Protein AF-A0A845XRD0-F1 (afdb_monomer_lite)

Structure (mmCIF, N/CA/C/O backbone):
data_AF-A0A845XRD0-F1
#
_entry.id   AF-A0A845XRD0-F1
#
loop_
_atom_site.group_PDB
_atom_site.id
_atom_site.type_symbol
_atom_site.label_atom_id
_atom_site.label_alt_id
_atom_site.label_comp_id
_atom_site.label_asym_id
_atom_site.label_entity_id
_atom_site.label_seq_id
_atom_site.pdbx_PDB_ins_code
_atom_site.Cartn_x
_atom_site.Cartn_y
_atom_site.Cartn_z
_atom_site.occupancy
_atom_site.B_iso_or_equiv
_atom_site.auth_seq_id
_atom_site.auth_comp_id
_atom_site.auth_asym_id
_atom_site.auth_atom_id
_atom_site.pdbx_PDB_model_num
ATOM 1 N N . GLU A 1 1 ? 19.759 -0.656 -14.966 1.00 47.75 1 GLU A N 1
ATOM 2 C CA . GLU A 1 1 ? 20.543 -0.019 -13.890 1.00 47.75 1 GLU A CA 1
ATOM 3 C C . GLU A 1 1 ? 19.687 0.576 -12.759 1.00 47.75 1 GLU A C 1
ATOM 5 O O . GLU A 1 1 ? 19.463 -0.133 -11.794 1.00 47.75 1 GLU A O 1
ATOM 10 N N . LEU A 1 2 ? 19.122 1.793 -12.829 1.00 49.62 2 LEU A N 1
ATOM 11 C CA . LEU A 1 2 ? 18.457 2.423 -11.655 1.00 49.62 2 LEU A CA 1
ATOM 12 C C . LEU A 1 2 ? 17.179 1.726 -11.143 1.00 49.62 2 LEU A C 1
ATOM 14 O O . LEU A 1 2 ? 16.903 1.745 -9.948 1.00 49.62 2 LEU A O 1
ATOM 18 N N . ARG A 1 3 ? 16.433 1.054 -12.028 1.00 42.72 3 ARG A N 1
ATOM 19 C CA . ARG A 1 3 ? 15.232 0.278 -11.663 1.00 42.72 3 ARG A CA 1
ATOM 20 C C . ARG A 1 3 ? 15.526 -0.973 -10.823 1.00 42.72 3 ARG A C 1
ATOM 22 O O . ARG A 1 3 ? 14.604 -1.508 -10.235 1.00 42.72 3 ARG A O 1
ATOM 29 N N . GLN A 1 4 ? 16.778 -1.439 -10.756 1.00 46.69 4 GLN A N 1
ATOM 30 C CA . GLN A 1 4 ? 17.154 -2.622 -9.964 1.00 46.69 4 GLN A CA 1
ATOM 31 C C . GLN A 1 4 ? 17.392 -2.313 -8.479 1.00 46.69 4 GLN A C 1
ATOM 33 O O . GLN A 1 4 ? 17.569 -3.234 -7.691 1.00 46.69 4 GLN A O 1
ATOM 38 N N . LYS A 1 5 ? 17.423 -1.031 -8.093 1.00 52.69 5 LYS A N 1
ATOM 39 C CA . LYS A 1 5 ? 17.637 -0.614 -6.700 1.00 52.69 5 LYS A CA 1
ATOM 40 C C . LYS A 1 5 ? 16.345 -0.399 -5.918 1.00 52.69 5 LYS A C 1
ATOM 42 O O . LYS A 1 5 ? 16.415 -0.216 -4.710 1.00 52.69 5 LYS A O 1
ATOM 47 N N . ILE A 1 6 ? 15.194 -0.428 -6.589 1.00 54.91 6 ILE A N 1
ATOM 48 C CA . ILE A 1 6 ? 13.895 -0.285 -5.938 1.00 54.91 6 ILE A CA 1
ATOM 49 C C . ILE A 1 6 ? 13.262 -1.678 -5.870 1.00 54.91 6 ILE A C 1
ATOM 51 O O . ILE A 1 6 ? 12.892 -2.215 -6.912 1.00 54.91 6 ILE A O 1
ATOM 55 N N . PRO A 1 7 ? 13.151 -2.283 -4.675 1.00 57.72 7 PRO A N 1
ATOM 56 C CA . PRO A 1 7 ? 12.509 -3.586 -4.503 1.00 57.72 7 PRO A CA 1
ATOM 57 C C . PRO A 1 7 ? 10.980 -3.526 -4.665 1.00 57.72 7 PRO A C 1
ATOM 59 O O . PRO A 1 7 ? 10.325 -4.562 -4.658 1.00 57.72 7 PRO A O 1
ATOM 62 N N . ALA A 1 8 ? 10.407 -2.327 -4.799 1.00 59.50 8 ALA A N 1
ATOM 63 C CA . ALA A 1 8 ? 8.983 -2.109 -5.001 1.00 59.50 8 ALA A CA 1
ATOM 64 C C . ALA A 1 8 ? 8.630 -2.076 -6.493 1.00 59.50 8 ALA A C 1
ATOM 66 O O . ALA A 1 8 ? 9.253 -1.348 -7.268 1.00 59.50 8 ALA A O 1
ATOM 67 N N . GLN A 1 9 ? 7.603 -2.828 -6.884 1.00 66.94 9 GLN A N 1
ATOM 68 C CA . GLN A 1 9 ? 7.025 -2.766 -8.232 1.00 66.94 9 GLN A CA 1
ATOM 69 C C . GLN A 1 9 ? 5.886 -1.744 -8.318 1.00 66.94 9 GLN A C 1
ATOM 71 O O . GLN A 1 9 ? 5.606 -1.217 -9.399 1.00 66.94 9 GLN A O 1
ATOM 76 N N . GLU A 1 10 ? 5.265 -1.417 -7.182 1.00 76.31 10 GLU A N 1
ATOM 77 C CA . GLU A 1 10 ? 4.101 -0.540 -7.115 1.00 76.31 10 GLU A CA 1
ATOM 78 C C . GLU A 1 10 ? 4.092 0.312 -5.839 1.00 76.31 10 GLU A C 1
ATOM 80 O O . GLU A 1 10 ? 4.625 -0.092 -4.801 1.00 76.31 10 GLU A O 1
ATOM 85 N N . ILE A 1 11 ? 3.492 1.503 -5.927 1.00 82.81 11 ILE A N 1
ATOM 86 C CA . ILE A 1 11 ? 3.275 2.396 -4.788 1.00 82.81 11 ILE A CA 1
ATOM 87 C C . ILE A 1 11 ? 1.773 2.575 -4.601 1.00 82.81 11 ILE A C 1
ATOM 89 O O . ILE A 1 11 ? 1.054 2.936 -5.534 1.00 82.81 11 ILE A O 1
ATOM 93 N N . VAL A 1 12 ? 1.307 2.368 -3.379 1.00 88.00 12 VAL A N 1
ATOM 94 C CA . VAL A 1 12 ? -0.058 2.678 -2.964 1.00 88.00 12 VAL A CA 1
ATOM 95 C C . VAL A 1 12 ? -0.010 3.897 -2.070 1.00 88.00 12 VAL A C 1
ATOM 97 O O . VAL A 1 12 ? 0.669 3.885 -1.054 1.00 88.00 12 VAL A O 1
ATOM 100 N N . VAL A 1 13 ? -0.733 4.941 -2.445 1.00 88.94 13 VAL A N 1
ATOM 101 C CA . VAL A 1 13 ? -0.966 6.109 -1.600 1.00 88.94 13 VAL A CA 1
ATOM 102 C C . VAL A 1 13 ? -2.323 5.943 -0.938 1.00 88.94 13 VAL A C 1
ATOM 104 O O . VAL A 1 13 ? -3.300 5.614 -1.610 1.00 88.94 13 VAL A O 1
ATOM 107 N N . VAL A 1 14 ? -2.380 6.153 0.368 1.00 89.69 14 VAL A N 1
ATOM 108 C CA . VAL A 1 14 ? -3.603 6.050 1.162 1.00 89.69 14 VAL A CA 1
ATOM 109 C C . VAL A 1 14 ? -3.747 7.284 2.024 1.00 89.69 14 VAL A C 1
ATOM 111 O O . VAL A 1 14 ? -2.776 7.779 2.587 1.00 89.69 14 VAL A O 1
ATOM 114 N N . ASP A 1 15 ? -4.981 7.752 2.117 1.00 90.38 15 ASP A N 1
ATOM 115 C CA . ASP A 1 15 ? -5.396 8.808 3.024 1.00 90.38 15 ASP A CA 1
ATOM 116 C C . ASP A 1 15 ? -6.316 8.184 4.071 1.00 90.38 15 ASP A C 1
ATOM 118 O O . ASP A 1 15 ? -7.252 7.449 3.735 1.00 90.38 15 ASP A O 1
ATOM 122 N N . THR A 1 16 ? -5.997 8.393 5.341 1.00 90.12 16 THR A N 1
ATOM 123 C CA . THR A 1 16 ? -6.726 7.798 6.458 1.00 90.12 16 THR A CA 1
ATOM 124 C C . THR A 1 16 ? -6.538 8.631 7.720 1.00 90.12 16 THR A C 1
ATOM 126 O O . THR A 1 16 ? -5.418 9.037 8.029 1.00 90.12 16 THR A O 1
ATOM 129 N N . PRO A 1 17 ? -7.590 8.805 8.540 1.00 88.81 17 PRO A N 1
ATOM 130 C CA . PRO A 1 17 ? -7.454 9.440 9.845 1.00 88.81 17 PRO A CA 1
ATOM 131 C C . PRO A 1 17 ? -6.715 8.545 10.856 1.00 88.81 17 PRO A C 1
ATOM 133 O O . PRO A 1 17 ? -6.424 8.985 11.966 1.00 88.81 17 PRO A O 1
ATOM 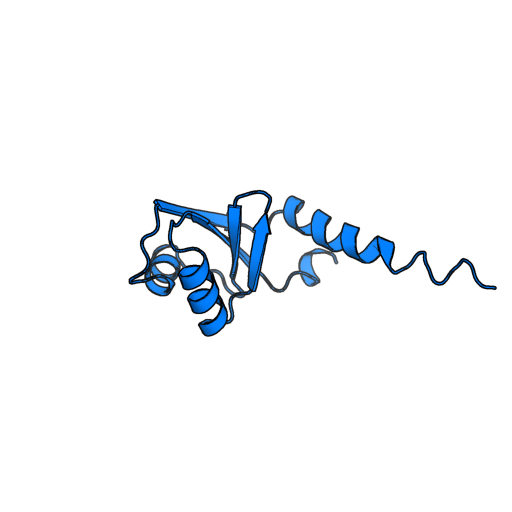136 N N . GLN A 1 18 ? -6.436 7.282 10.508 1.00 91.62 18 GLN A N 1
ATOM 137 C CA . GLN A 1 18 ? -5.773 6.290 11.355 1.00 91.62 18 GLN A CA 1
ATOM 138 C C . GLN A 1 18 ? -4.419 5.867 10.768 1.00 91.62 18 GLN A C 1
ATOM 140 O O . GLN A 1 18 ? -4.117 4.676 10.665 1.00 91.62 18 GLN A O 1
ATOM 145 N N . GLU A 1 19 ? -3.585 6.846 10.403 1.00 89.44 19 GLU A N 1
ATOM 146 C CA . GLU A 1 19 ? -2.268 6.614 9.789 1.00 89.44 19 GLU A CA 1
ATOM 147 C C . GLU A 1 19 ? -1.409 5.612 10.573 1.00 89.44 19 GLU A C 1
ATOM 149 O O . GLU A 1 19 ? -0.839 4.697 9.984 1.00 89.44 19 GLU A O 1
ATOM 154 N N . GLU A 1 20 ? -1.350 5.727 11.904 1.00 89.94 20 GLU A N 1
ATOM 155 C CA . GLU A 1 20 ? -0.556 4.816 12.742 1.00 89.94 20 GLU A CA 1
ATOM 156 C C . GLU A 1 20 ? -1.015 3.358 12.622 1.00 89.94 20 GLU A C 1
ATOM 158 O O . GLU A 1 20 ? -0.180 2.454 12.556 1.00 89.94 20 GLU A O 1
ATOM 163 N N . GLN A 1 21 ? -2.328 3.119 12.536 1.00 90.44 21 GLN A N 1
ATOM 164 C CA . GLN A 1 21 ? -2.866 1.769 12.360 1.00 90.44 21 GLN A CA 1
ATOM 165 C C . GLN A 1 21 ? -2.572 1.239 10.958 1.00 90.44 21 GLN A C 1
ATOM 167 O O . GLN A 1 21 ? -2.183 0.081 10.814 1.00 90.44 21 GLN A O 1
ATOM 172 N N . ALA A 1 22 ? -2.685 2.086 9.931 1.00 89.81 22 ALA A N 1
ATOM 173 C CA . ALA A 1 22 ? -2.326 1.715 8.565 1.00 89.81 22 ALA A CA 1
ATOM 174 C C . ALA A 1 22 ? -0.834 1.374 8.446 1.00 89.81 22 ALA A C 1
ATOM 176 O O . ALA A 1 22 ? -0.478 0.387 7.805 1.00 89.81 22 ALA A O 1
ATOM 177 N N . ILE A 1 23 ? 0.042 2.137 9.107 1.00 90.06 23 ILE A N 1
ATOM 178 C CA . ILE A 1 23 ? 1.485 1.876 9.139 1.00 90.06 23 ILE A CA 1
ATOM 179 C C . ILE A 1 23 ? 1.786 0.570 9.876 1.00 90.06 23 ILE A C 1
ATOM 181 O O . ILE A 1 23 ? 2.550 -0.242 9.358 1.00 90.06 23 ILE A O 1
ATOM 185 N N . ALA A 1 24 ? 1.185 0.341 11.047 1.00 91.19 24 ALA A N 1
ATOM 186 C CA . ALA A 1 24 ? 1.360 -0.904 11.794 1.00 91.19 24 ALA A CA 1
ATOM 187 C C . ALA A 1 24 ? 0.915 -2.114 10.959 1.00 91.19 24 ALA A C 1
ATOM 189 O O . ALA A 1 24 ? 1.661 -3.081 10.810 1.00 91.19 24 ALA A O 1
ATOM 190 N N . ARG A 1 25 ? -0.254 -2.014 10.318 1.00 90.31 25 ARG A N 1
ATOM 191 C CA . ARG A 1 25 ? -0.793 -3.055 9.442 1.00 90.31 25 ARG A CA 1
ATOM 192 C C . ARG A 1 25 ? 0.107 -3.327 8.238 1.00 90.31 25 ARG A C 1
ATOM 194 O O . ARG A 1 25 ? 0.373 -4.478 7.907 1.00 90.31 25 ARG A O 1
ATOM 201 N N . ALA A 1 26 ? 0.612 -2.276 7.600 1.00 88.62 26 ALA A N 1
ATOM 202 C CA . ALA A 1 26 ? 1.557 -2.394 6.499 1.00 88.62 26 ALA A CA 1
ATOM 203 C C . ALA A 1 26 ? 2.866 -3.071 6.938 1.00 88.62 26 ALA A C 1
ATOM 205 O O . ALA A 1 26 ? 3.375 -3.930 6.223 1.00 88.62 26 ALA A O 1
ATOM 206 N N . GLN A 1 27 ? 3.383 -2.743 8.127 1.00 87.81 27 GLN A N 1
ATOM 207 C CA . GLN A 1 27 ? 4.580 -3.379 8.686 1.00 87.81 27 GLN A CA 1
ATOM 208 C C . GLN A 1 27 ? 4.365 -4.870 8.979 1.00 87.81 27 GLN A C 1
ATOM 210 O O . GLN A 1 27 ? 5.241 -5.671 8.657 1.00 87.81 27 GLN A O 1
ATOM 215 N N . GLU A 1 28 ? 3.205 -5.260 9.518 1.00 89.38 28 GLU A N 1
ATOM 216 C CA . GLU A 1 28 ? 2.834 -6.673 9.719 1.00 89.38 28 GLU A CA 1
ATOM 217 C C . GLU A 1 28 ? 2.804 -7.464 8.405 1.00 89.38 28 GLU A C 1
ATOM 219 O O . GLU A 1 28 ? 3.176 -8.637 8.372 1.00 89.38 28 GLU A O 1
ATOM 224 N N . LEU A 1 29 ? 2.379 -6.816 7.318 1.00 85.25 29 LEU A N 1
ATOM 225 C CA . LEU A 1 29 ? 2.313 -7.395 5.975 1.00 85.25 29 LEU A CA 1
ATOM 226 C C . LEU A 1 29 ? 3.655 -7.333 5.222 1.00 85.25 29 LEU A C 1
ATOM 228 O O . LEU A 1 29 ? 3.762 -7.854 4.113 1.00 85.25 29 LEU A O 1
ATOM 232 N N . GLY A 1 30 ? 4.685 -6.712 5.807 1.00 84.88 30 GLY A N 1
ATOM 233 C CA . GLY A 1 30 ? 6.004 -6.554 5.191 1.00 84.88 30 GLY A CA 1
ATOM 234 C C . GLY A 1 30 ? 6.082 -5.448 4.133 1.00 84.88 30 GLY A C 1
ATOM 235 O O . GLY A 1 30 ? 7.046 -5.392 3.368 1.00 84.88 30 GLY A O 1
ATOM 236 N N . PHE A 1 31 ? 5.095 -4.553 4.073 1.00 86.50 31 PHE A N 1
ATOM 237 C CA . PHE A 1 31 ? 5.115 -3.401 3.180 1.00 86.50 31 PHE A CA 1
ATOM 238 C C . PHE A 1 31 ? 6.011 -2.297 3.743 1.00 86.50 31 PHE A C 1
ATOM 240 O O . PHE A 1 31 ? 5.975 -1.962 4.929 1.00 86.50 31 PHE A O 1
ATOM 247 N N . THR A 1 32 ? 6.816 -1.687 2.872 1.00 84.31 32 THR A N 1
ATOM 24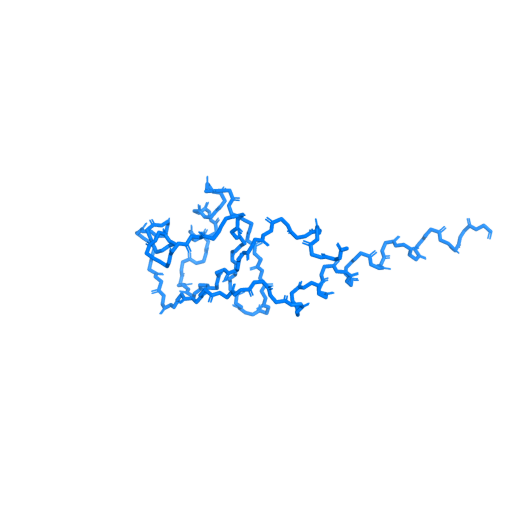8 C CA . THR A 1 32 ? 7.653 -0.551 3.275 1.00 84.31 32 THR A CA 1
ATOM 249 C C . THR A 1 32 ? 6.827 0.726 3.221 1.00 84.31 32 THR A C 1
ATOM 251 O O . THR A 1 32 ? 6.360 1.116 2.155 1.00 84.31 32 THR A O 1
ATOM 254 N N . HIS A 1 33 ? 6.658 1.399 4.356 1.00 87.69 33 HIS A N 1
ATOM 255 C CA . HIS A 1 33 ? 6.006 2.707 4.395 1.00 87.69 33 HIS A CA 1
ATOM 256 C C . HIS A 1 33 ? 6.984 3.826 4.005 1.00 87.69 33 HIS A C 1
ATOM 258 O O . HIS A 1 33 ? 8.171 3.800 4.346 1.00 87.69 33 HIS A O 1
ATOM 264 N N . ARG A 1 34 ? 6.479 4.831 3.295 1.00 83.94 34 ARG A N 1
ATOM 265 C CA . ARG A 1 34 ? 7.175 6.053 2.894 1.00 83.94 34 ARG A CA 1
ATOM 266 C C . ARG A 1 34 ? 6.217 7.229 3.020 1.00 83.94 34 ARG A C 1
ATOM 268 O O . ARG A 1 34 ? 5.021 7.091 2.797 1.00 83.94 34 ARG A O 1
ATOM 275 N N . ARG A 1 35 ? 6.754 8.402 3.347 1.00 80.38 35 ARG A N 1
ATOM 276 C CA . ARG A 1 35 ? 5.977 9.641 3.379 1.00 80.38 35 ARG A CA 1
ATOM 277 C C . ARG A 1 35 ? 6.461 10.574 2.282 1.00 80.38 35 ARG A C 1
ATOM 279 O O . ARG A 1 35 ? 7.623 10.983 2.297 1.00 80.38 35 ARG A O 1
ATOM 286 N N . TYR A 1 36 ? 5.583 10.895 1.340 1.00 77.00 36 TYR A N 1
ATOM 287 C CA . TYR A 1 36 ? 5.877 11.809 0.239 1.00 77.00 36 TYR A CA 1
ATOM 288 C C . TYR A 1 36 ? 5.134 13.121 0.475 1.00 77.00 36 TYR A C 1
ATOM 290 O O . TYR A 1 36 ? 3.960 13.262 0.156 1.00 77.00 36 TYR A O 1
ATOM 298 N N . GLY A 1 37 ? 5.816 14.090 1.087 1.00 79.00 37 GLY A N 1
ATOM 299 C CA . GLY A 1 37 ? 5.167 15.329 1.514 1.00 79.00 37 GLY A CA 1
ATOM 300 C C . GLY A 1 37 ? 4.153 15.055 2.626 1.00 79.00 37 GLY A C 1
ATOM 301 O O . GLY A 1 37 ? 4.560 14.718 3.739 1.00 79.00 37 GLY A O 1
ATOM 302 N N . ASN A 1 38 ? 2.865 15.203 2.311 1.00 81.00 38 ASN A N 1
ATOM 303 C CA . ASN A 1 38 ? 1.756 14.902 3.220 1.00 81.00 38 ASN A CA 1
ATOM 304 C C . ASN A 1 38 ? 1.098 13.541 2.941 1.00 81.00 38 ASN A C 1
ATOM 306 O O . ASN A 1 38 ? 0.235 13.124 3.701 1.00 81.00 38 ASN A O 1
ATOM 310 N N . ASP A 1 39 ? 1.511 12.854 1.877 1.00 83.12 39 ASP A N 1
ATOM 311 C CA . ASP A 1 39 ? 0.879 11.613 1.457 1.00 83.12 39 ASP A CA 1
ATOM 312 C C . ASP A 1 39 ? 1.555 10.411 2.124 1.00 83.12 39 ASP A C 1
ATOM 314 O O . ASP A 1 39 ? 2.789 10.260 2.082 1.00 83.12 39 ASP A O 1
ATOM 318 N N . LEU A 1 40 ? 0.740 9.533 2.713 1.00 88.50 40 LEU A N 1
ATOM 319 C CA . LEU A 1 40 ? 1.175 8.246 3.237 1.00 88.50 40 LEU A CA 1
ATOM 320 C C . LEU A 1 40 ? 1.202 7.221 2.103 1.00 88.50 40 LEU A C 1
ATOM 322 O O . LEU A 1 40 ? 0.187 6.922 1.477 1.00 88.50 40 LEU A O 1
ATOM 326 N N . ALA A 1 41 ? 2.386 6.681 1.835 1.00 88.69 41 ALA A N 1
ATOM 327 C CA . ALA A 1 41 ? 2.611 5.745 0.752 1.00 88.69 41 ALA A CA 1
ATOM 328 C C . ALA A 1 41 ? 3.192 4.421 1.247 1.00 88.69 41 ALA A C 1
ATOM 330 O O . ALA A 1 41 ? 4.025 4.372 2.150 1.00 88.69 41 ALA A O 1
ATOM 331 N N . PHE A 1 42 ? 2.799 3.340 0.593 1.00 88.31 42 PHE A N 1
ATOM 332 C CA . PHE A 1 42 ? 3.255 1.989 0.858 1.00 88.31 42 PHE A CA 1
ATOM 333 C C . PHE A 1 42 ? 3.821 1.381 -0.413 1.00 88.31 42 PHE A C 1
ATOM 335 O O . PHE A 1 42 ? 3.237 1.465 -1.491 1.00 88.31 42 PHE A O 1
ATOM 342 N N . TRP A 1 43 ? 4.996 0.789 -0.281 1.00 85.38 43 TRP A N 1
ATOM 343 C CA . TRP A 1 43 ? 5.681 0.082 -1.345 1.00 85.38 43 T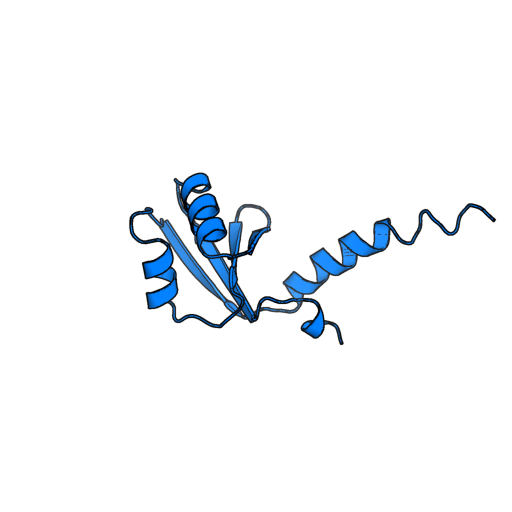RP A CA 1
ATOM 344 C C . TRP A 1 43 ? 5.285 -1.380 -1.316 1.00 85.38 43 TRP A C 1
ATOM 346 O O . TRP A 1 43 ? 5.467 -2.059 -0.299 1.00 85.38 43 TRP A O 1
ATOM 356 N N . LEU A 1 44 ? 4.791 -1.851 -2.453 1.00 81.69 44 LEU A N 1
ATOM 357 C CA . LEU A 1 44 ? 4.393 -3.231 -2.623 1.00 81.69 44 LEU A CA 1
ATOM 358 C C . LEU A 1 44 ? 5.492 -3.990 -3.384 1.00 81.69 44 LEU A C 1
ATOM 360 O O . LEU A 1 44 ? 5.924 -3.541 -4.456 1.00 81.69 44 LEU A O 1
ATOM 364 N N . PRO A 1 45 ? 5.962 -5.131 -2.846 1.00 71.88 45 PRO A N 1
ATOM 365 C CA . PRO A 1 45 ? 6.973 -5.956 -3.510 1.00 71.88 45 PRO A CA 1
ATOM 366 C C . PRO A 1 45 ? 6.431 -6.622 -4.787 1.00 71.88 45 PRO A C 1
ATOM 368 O O . PRO A 1 45 ? 7.182 -6.871 -5.731 1.00 71.88 45 PRO A O 1
ATOM 371 N N . GLU A 1 46 ? 5.119 -6.853 -4.845 1.00 72.62 46 GLU A N 1
ATOM 372 C CA . GLU A 1 46 ? 4.395 -7.450 -5.969 1.00 72.62 46 GLU A CA 1
ATOM 373 C C . GLU A 1 46 ? 3.217 -6.553 -6.365 1.00 72.62 46 GLU A C 1
ATOM 375 O O . GLU A 1 46 ? 2.684 -5.826 -5.528 1.00 72.62 46 GLU A O 1
ATOM 380 N N . SER A 1 47 ? 2.797 -6.581 -7.635 1.00 74.31 47 SER A N 1
ATOM 381 C CA . SER A 1 47 ? 1.594 -5.848 -8.041 1.00 74.31 47 SER A CA 1
ATOM 382 C C . SER A 1 47 ? 0.360 -6.568 -7.502 1.00 74.31 47 SER A C 1
ATOM 384 O O . SER A 1 47 ? 0.008 -7.640 -7.999 1.00 74.31 47 SER A O 1
ATOM 386 N N . LEU A 1 48 ? -0.290 -5.983 -6.502 1.00 79.56 48 LEU A N 1
ATOM 387 C CA . LEU A 1 48 ? -1.569 -6.465 -5.995 1.00 79.56 48 LEU A CA 1
ATOM 388 C C . LEU A 1 48 ? -2.711 -5.740 -6.708 1.00 79.56 48 LEU A C 1
ATOM 390 O O . LEU A 1 48 ? -2.598 -4.568 -7.081 1.00 79.56 48 LEU A O 1
ATOM 394 N N . ASP A 1 49 ? -3.834 -6.429 -6.894 1.00 84.12 49 ASP A N 1
ATOM 395 C CA . ASP A 1 49 ? -5.030 -5.769 -7.397 1.00 84.12 49 ASP A CA 1
ATOM 396 C C . ASP A 1 49 ? -5.591 -4.822 -6.334 1.00 84.12 49 ASP A C 1
ATOM 398 O O . ASP A 1 49 ? -5.481 -5.056 -5.132 1.00 84.12 49 ASP A O 1
ATOM 402 N N . LEU A 1 50 ? -6.266 -3.754 -6.772 1.00 82.94 50 LEU A N 1
ATOM 403 C CA . LEU A 1 50 ? -6.835 -2.756 -5.857 1.00 82.94 50 LEU A CA 1
ATOM 404 C C . LEU A 1 50 ? -7.739 -3.389 -4.785 1.00 82.94 50 LEU A C 1
ATOM 406 O O . LEU A 1 50 ? -7.778 -2.916 -3.655 1.00 82.94 50 LEU A O 1
ATOM 410 N N . LYS A 1 51 ? -8.442 -4.473 -5.129 1.00 86.44 51 LYS A N 1
ATOM 411 C CA . LYS A 1 51 ? -9.283 -5.219 -4.185 1.00 86.44 51 LYS A CA 1
ATOM 412 C C . LYS A 1 51 ? -8.470 -5.874 -3.071 1.00 86.44 51 LYS A C 1
ATOM 414 O O . LYS A 1 51 ? -8.879 -5.794 -1.918 1.00 86.44 51 LYS A O 1
ATOM 419 N N . ASP A 1 52 ? -7.335 -6.474 -3.410 1.00 87.69 52 ASP A N 1
ATOM 420 C CA . ASP A 1 52 ? -6.458 -7.133 -2.443 1.00 87.69 52 ASP A CA 1
ATOM 421 C C . ASP A 1 52 ? -5.785 -6.098 -1.545 1.00 87.69 52 ASP A C 1
ATOM 423 O O . ASP A 1 52 ? -5.702 -6.281 -0.335 1.00 87.69 52 ASP A O 1
ATOM 427 N N . ILE A 1 53 ? -5.402 -4.956 -2.123 1.00 86.06 53 ILE A N 1
ATOM 428 C CA . ILE A 1 53 ? -4.852 -3.824 -1.374 1.00 86.06 53 ILE A CA 1
ATOM 429 C C . ILE A 1 53 ? -5.877 -3.315 -0.354 1.00 86.06 53 ILE A C 1
ATOM 431 O O . ILE A 1 53 ? -5.540 -3.142 0.813 1.00 86.06 53 ILE A O 1
ATOM 435 N N . ILE A 1 54 ? -7.133 -3.106 -0.758 1.00 87.69 54 ILE A N 1
ATOM 436 C CA . ILE A 1 54 ? -8.196 -2.689 0.171 1.00 87.69 54 ILE A CA 1
ATOM 437 C C . ILE A 1 54 ? -8.401 -3.749 1.262 1.00 87.69 54 ILE A C 1
ATOM 439 O O . ILE A 1 54 ? -8.529 -3.396 2.430 1.00 87.69 54 ILE A O 1
ATOM 443 N N . ALA A 1 55 ? -8.364 -5.037 0.909 1.00 89.06 55 ALA A N 1
ATOM 444 C CA . ALA A 1 55 ? -8.489 -6.128 1.873 1.00 89.06 55 ALA A CA 1
ATOM 445 C C . ALA A 1 55 ? -7.327 -6.177 2.888 1.00 89.06 55 ALA A C 1
ATOM 447 O O . ALA A 1 55 ? -7.531 -6.561 4.039 1.00 89.06 55 ALA A O 1
ATOM 448 N N . CY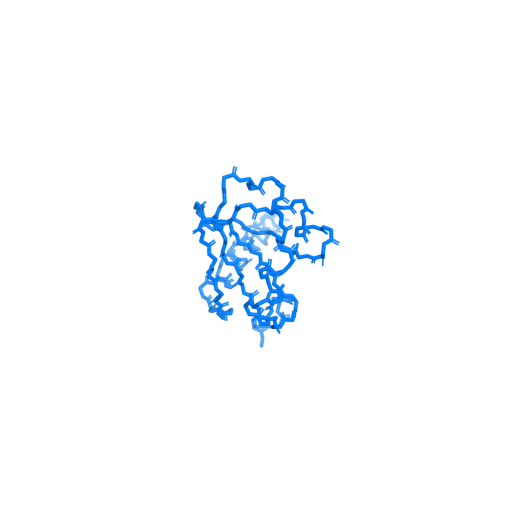S A 1 56 ? -6.113 -5.757 2.513 1.00 86.31 56 CYS A N 1
ATOM 449 C CA . CYS A 1 56 ? -4.990 -5.640 3.449 1.00 86.31 56 CYS A CA 1
ATOM 450 C C . CYS A 1 56 ? -5.271 -4.640 4.581 1.00 86.31 56 CYS A C 1
ATOM 452 O O . CYS A 1 56 ? -4.879 -4.884 5.726 1.00 86.31 56 CYS A O 1
ATOM 454 N N . PHE A 1 57 ? -5.969 -3.549 4.265 1.00 87.88 57 PHE A N 1
ATOM 455 C CA . PHE A 1 57 ? -6.354 -2.491 5.202 1.00 87.88 57 PHE A CA 1
ATOM 456 C C . PHE A 1 57 ? -7.789 -2.653 5.727 1.00 87.88 57 PHE A C 1
ATOM 458 O O . PHE A 1 57 ? -8.370 -1.696 6.237 1.00 87.88 57 PHE A O 1
ATOM 465 N N . ASP A 1 58 ? -8.367 -3.854 5.621 1.00 86.94 58 ASP A N 1
ATOM 466 C CA . ASP A 1 58 ? -9.710 -4.121 6.132 1.00 86.94 58 ASP A CA 1
ATOM 467 C C . ASP A 1 58 ? -9.799 -3.818 7.637 1.00 86.94 58 ASP A C 1
ATOM 469 O O . ASP A 1 58 ? -8.917 -4.176 8.422 1.00 86.94 58 ASP A O 1
ATOM 473 N N . GLY A 1 59 ? -10.856 -3.109 8.033 1.00 85.69 59 GLY A N 1
ATOM 474 C CA . GLY A 1 59 ? -11.037 -2.601 9.396 1.00 85.69 59 GLY A CA 1
ATOM 475 C C . GLY A 1 59 ? -10.400 -1.235 9.686 1.00 85.69 59 GLY A C 1
ATOM 476 O O . GLY A 1 59 ? -10.673 -0.676 10.748 1.00 85.69 59 GLY A O 1
ATOM 477 N N . ILE A 1 60 ? -9.629 -0.660 8.757 1.00 89.44 60 ILE A N 1
ATOM 478 C CA . ILE A 1 60 ? -9.082 0.699 8.869 1.00 89.44 60 ILE A CA 1
ATOM 479 C C . ILE A 1 60 ? -9.899 1.629 7.960 1.00 89.44 60 ILE A C 1
ATOM 481 O O . ILE A 1 60 ? -10.053 1.340 6.772 1.00 89.44 60 ILE A O 1
ATOM 485 N N . PRO A 1 61 ? -10.447 2.747 8.470 1.00 87.38 61 PRO A N 1
ATOM 486 C CA . PRO A 1 61 ? -11.166 3.694 7.630 1.00 87.38 61 PRO A CA 1
ATOM 487 C C . PRO A 1 61 ? -10.186 4.368 6.669 1.00 87.38 61 PRO A C 1
ATOM 489 O O . PRO A 1 61 ? -9.264 5.054 7.104 1.00 87.38 61 PRO A O 1
ATOM 492 N N . LEU A 1 62 ? -10.384 4.169 5.370 1.00 88.81 62 LEU A N 1
ATOM 493 C CA . LEU A 1 62 ? -9.632 4.848 4.318 1.00 88.81 62 LEU A CA 1
ATOM 494 C C . LEU A 1 62 ? -10.524 5.920 3.693 1.00 88.81 62 LEU A C 1
ATOM 496 O O . LEU A 1 62 ? -11.615 5.609 3.215 1.00 88.81 62 LEU A O 1
ATOM 500 N N . ASP A 1 63 ? -10.045 7.158 3.668 1.00 89.38 63 ASP A N 1
ATOM 501 C CA . ASP A 1 63 ? -10.712 8.264 2.980 1.00 89.38 63 ASP A CA 1
ATOM 502 C C . ASP A 1 63 ? -10.409 8.228 1.476 1.00 89.38 63 ASP A C 1
ATOM 504 O O . ASP A 1 63 ? -11.269 8.519 0.643 1.00 89.38 63 ASP A O 1
ATOM 508 N N . SER A 1 64 ? -9.191 7.820 1.111 1.00 87.56 64 SER A N 1
ATOM 509 C CA . SER A 1 64 ? -8.764 7.666 -0.278 1.00 87.56 64 SER A CA 1
ATOM 510 C C . SER A 1 64 ? -7.704 6.579 -0.418 1.00 87.56 64 SER A C 1
ATOM 512 O O . SER A 1 64 ? -6.885 6.365 0.474 1.00 87.56 64 SER A O 1
ATOM 514 N N . ILE A 1 65 ? -7.700 5.901 -1.566 1.00 89.12 65 ILE A N 1
ATOM 515 C CA . ILE A 1 65 ? -6.658 4.951 -1.951 1.00 89.12 65 ILE A CA 1
ATOM 516 C C . ILE A 1 65 ? -6.347 5.095 -3.439 1.00 89.12 65 ILE A C 1
ATOM 518 O O . ILE A 1 65 ? -7.234 5.049 -4.292 1.00 89.12 65 ILE A O 1
ATOM 522 N N . ALA A 1 66 ? -5.070 5.263 -3.762 1.00 86.94 66 ALA A N 1
ATOM 523 C CA . ALA A 1 66 ? -4.592 5.429 -5.123 1.00 86.94 66 ALA A CA 1
ATOM 524 C C . ALA A 1 66 ? -3.40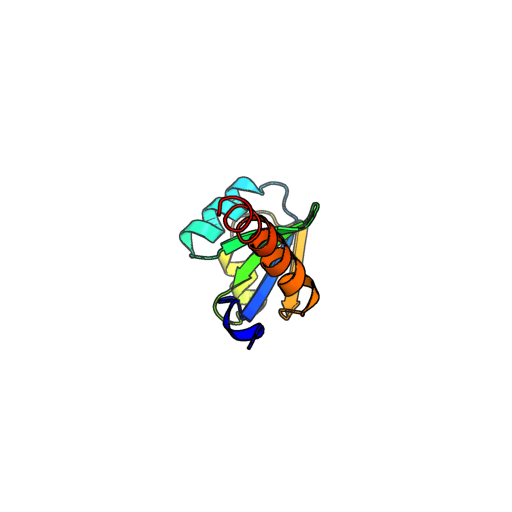0 4.511 -5.386 1.00 86.94 66 ALA A C 1
ATOM 526 O O . ALA A 1 66 ? -2.381 4.561 -4.704 1.00 86.94 66 ALA A O 1
ATOM 527 N N . ARG A 1 67 ? -3.516 3.696 -6.433 1.00 86.88 67 ARG A N 1
ATOM 528 C CA . ARG A 1 67 ? -2.444 2.823 -6.908 1.00 86.88 67 ARG A CA 1
ATOM 529 C C . ARG A 1 67 ? -1.676 3.519 -8.018 1.00 86.88 67 ARG A C 1
ATOM 531 O O . ARG A 1 67 ? -2.268 3.939 -9.014 1.00 86.88 67 ARG A O 1
ATOM 538 N N . GLN A 1 68 ? -0.367 3.632 -7.856 1.00 79.94 68 GLN A N 1
ATOM 539 C CA . GLN A 1 68 ? 0.502 4.311 -8.800 1.00 79.94 68 GLN A CA 1
ATOM 540 C C . GLN A 1 68 ? 1.620 3.369 -9.265 1.00 79.94 68 GLN A C 1
ATOM 542 O O . GLN A 1 68 ? 2.262 2.713 -8.440 1.00 79.94 68 GLN A O 1
ATOM 547 N N . PRO A 1 69 ? 1.893 3.294 -10.582 1.00 70.25 69 PRO A N 1
ATOM 548 C CA . PRO A 1 69 ? 3.067 2.577 -11.060 1.00 70.25 69 PRO A CA 1
ATOM 549 C C . PRO A 1 69 ? 4.328 3.260 -10.520 1.00 70.25 69 PRO A C 1
ATOM 551 O O . PRO A 1 69 ? 4.358 4.486 -10.407 1.00 70.25 69 PRO A O 1
ATOM 554 N N . VAL A 1 70 ? 5.388 2.498 -10.239 1.00 65.50 70 VAL A N 1
ATOM 555 C CA . VAL A 1 70 ? 6.681 3.080 -9.843 1.00 65.50 70 VAL A CA 1
ATOM 556 C C . VAL A 1 70 ? 7.225 3.914 -11.002 1.00 65.50 70 VAL A C 1
ATOM 558 O O . VAL A 1 70 ? 7.719 3.391 -12.006 1.00 65.50 70 VAL A O 1
ATOM 561 N N . ARG A 1 71 ? 7.096 5.237 -10.886 1.00 60.47 71 ARG A N 1
ATOM 562 C CA . ARG A 1 71 ? 7.640 6.194 -11.849 1.00 60.47 71 ARG A CA 1
ATOM 563 C C . ARG A 1 71 ? 9.011 6.712 -11.404 1.00 60.47 71 ARG A C 1
ATOM 565 O O . ARG A 1 71 ? 9.387 6.627 -10.236 1.00 60.47 71 ARG A O 1
ATOM 572 N N . LEU A 1 72 ? 9.775 7.231 -12.367 1.00 52.94 72 LEU A N 1
ATOM 573 C CA . LEU A 1 72 ? 11.150 7.714 -12.178 1.00 52.94 72 LEU A CA 1
ATOM 574 C C . LEU A 1 72 ? 11.254 8.879 -11.180 1.00 52.94 72 LEU A C 1
ATOM 576 O O . LEU A 1 72 ? 12.320 9.070 -10.601 1.00 52.94 72 LEU A O 1
ATOM 580 N N . GLU A 1 73 ? 10.174 9.623 -10.934 1.00 55.03 73 GLU A N 1
ATOM 581 C CA . GLU A 1 73 ? 10.155 10.724 -9.967 1.00 55.03 73 GLU A CA 1
ATOM 582 C C . GLU A 1 73 ? 10.422 10.245 -8.524 1.00 55.03 73 GLU A C 1
ATOM 584 O O . GLU A 1 73 ? 11.066 10.955 -7.752 1.00 55.03 73 GLU A O 1
ATOM 589 N N . TYR A 1 74 ? 10.042 9.008 -8.1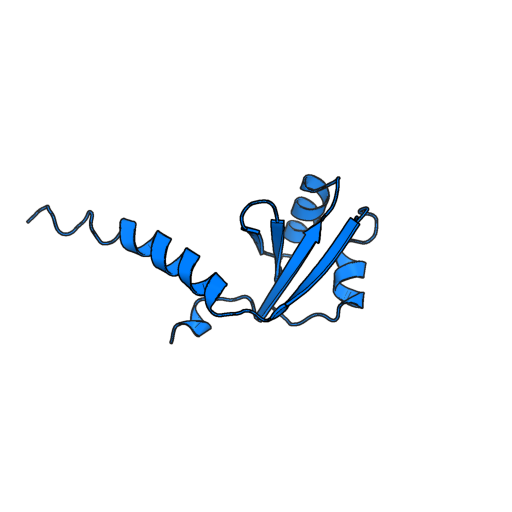79 1.00 54.97 74 TYR A N 1
ATOM 590 C CA . TYR A 1 74 ? 10.311 8.403 -6.865 1.00 54.97 74 TYR A CA 1
ATOM 591 C C . TYR A 1 74 ? 11.734 7.837 -6.723 1.00 54.97 74 TYR A C 1
ATOM 593 O O . TYR A 1 74 ? 12.228 7.683 -5.608 1.00 54.97 74 TYR A O 1
ATOM 601 N N . VAL A 1 75 ? 12.425 7.590 -7.844 1.00 52.69 75 VAL A N 1
ATOM 602 C CA . VAL A 1 75 ? 13.837 7.159 -7.885 1.00 52.69 75 VAL A CA 1
ATOM 603 C C . VAL A 1 75 ? 14.766 8.307 -7.475 1.00 52.69 75 VAL A C 1
ATOM 605 O O . VAL A 1 75 ? 15.817 8.084 -6.878 1.00 52.69 75 VAL A O 1
ATOM 608 N N . TYR A 1 76 ? 14.389 9.552 -7.780 1.00 48.00 76 TYR A N 1
ATOM 609 C CA . TYR A 1 76 ? 15.269 10.704 -7.582 1.00 48.00 76 TYR A CA 1
ATOM 610 C C . TYR A 1 76 ? 15.519 11.014 -6.098 1.00 48.00 76 TYR A C 1
ATOM 612 O O . TYR A 1 76 ? 16.634 11.383 -5.728 1.00 48.00 76 TYR A O 1
ATOM 620 N N . VAL A 1 77 ? 14.527 10.804 -5.224 1.00 51.22 77 VAL A N 1
ATOM 621 C CA . VAL A 1 77 ? 14.661 11.065 -3.778 1.00 51.22 77 VAL A CA 1
ATOM 622 C C . VAL A 1 77 ? 15.703 10.145 -3.134 1.00 51.22 77 VAL A C 1
ATOM 624 O O . VAL A 1 77 ? 16.542 10.609 -2.365 1.00 51.22 77 VAL A O 1
ATOM 627 N N . GLU A 1 78 ? 15.737 8.865 -3.503 1.00 48.94 78 GLU A N 1
ATOM 628 C CA . GLU A 1 78 ? 16.656 7.898 -2.887 1.00 48.94 78 GLU A CA 1
ATOM 629 C C . GLU A 1 78 ? 18.092 8.006 -3.435 1.00 48.94 78 GLU A C 1
ATOM 631 O O . GLU A 1 78 ? 19.062 7.760 -2.718 1.00 48.94 78 GLU A O 1
ATOM 636 N N . VAL A 1 79 ? 18.256 8.467 -4.682 1.00 49.34 79 VAL A N 1
ATOM 637 C CA . VAL A 1 79 ? 19.579 8.768 -5.260 1.00 49.34 79 VAL A CA 1
ATOM 638 C C . VAL A 1 79 ? 20.170 10.056 -4.672 1.00 49.34 79 VAL A C 1
ATOM 640 O O . VAL A 1 79 ? 21.387 10.157 -4.522 1.00 49.34 79 VAL A O 1
ATOM 643 N N . THR A 1 80 ? 19.334 11.018 -4.268 1.00 44.41 80 THR A N 1
ATOM 644 C CA . THR A 1 80 ? 19.818 12.289 -3.701 1.00 44.41 80 THR A CA 1
ATOM 645 C C . THR A 1 80 ? 20.236 12.150 -2.230 1.00 44.41 80 THR A C 1
ATOM 647 O O . THR A 1 80 ? 21.210 12.779 -1.819 1.00 44.41 80 THR A O 1
ATOM 650 N N . SER A 1 81 ? 19.600 11.271 -1.445 1.00 45.09 81 SER A N 1
ATOM 651 C CA . SER A 1 81 ? 20.041 10.984 -0.066 1.00 45.09 81 SER A CA 1
ATOM 652 C C . SER A 1 81 ? 21.368 10.215 0.008 1.00 45.09 81 SER A C 1
ATOM 654 O O . SER A 1 81 ? 22.097 10.369 0.981 1.00 45.09 81 SER A O 1
ATOM 656 N N . ASN A 1 82 ? 21.733 9.451 -1.028 1.00 39.94 82 ASN A N 1
ATOM 657 C CA . ASN A 1 82 ? 22.995 8.695 -1.070 1.00 39.94 82 ASN A CA 1
ATOM 658 C C . ASN A 1 82 ? 24.205 9.526 -1.556 1.00 39.94 82 ASN A C 1
ATOM 660 O O . ASN A 1 82 ? 25.351 9.098 -1.461 1.00 39.94 82 ASN A O 1
ATOM 664 N N . LEU A 1 83 ? 23.979 10.737 -2.076 1.00 39.91 83 LEU A N 1
ATOM 665 C CA . LEU A 1 83 ? 25.057 11.629 -2.526 1.00 39.91 83 LEU A CA 1
ATOM 666 C C . LEU A 1 83 ? 25.699 12.432 -1.386 1.00 39.91 83 LEU A C 1
ATOM 668 O O . LEU A 1 83 ? 26.795 12.960 -1.562 1.00 39.91 83 LEU A O 1
ATOM 672 N N . VAL A 1 84 ? 25.062 12.490 -0.213 1.00 45.69 84 VAL A N 1
ATOM 673 C CA . VAL A 1 84 ? 25.584 13.235 0.944 1.00 45.69 84 VAL A CA 1
ATOM 674 C C . VAL A 1 84 ? 26.620 12.418 1.733 1.00 45.69 84 VAL A C 1
ATOM 676 O O . VAL A 1 84 ? 27.510 12.998 2.349 1.00 45.69 84 VAL A O 1
ATOM 679 N N . GLU A 1 85 ? 26.591 11.082 1.657 1.00 44.22 85 GLU A N 1
ATOM 680 C CA . GLU A 1 85 ? 27.573 10.226 2.349 1.00 44.22 85 GLU A CA 1
ATOM 681 C C . GLU A 1 85 ? 28.883 10.023 1.565 1.00 44.22 85 GLU A C 1
ATOM 683 O O . GLU A 1 85 ? 29.930 9.802 2.169 1.00 44.22 85 GLU A O 1
ATOM 688 N N . CYS A 1 86 ? 28.890 10.173 0.235 1.00 40.66 86 CYS A N 1
ATOM 689 C CA . CYS A 1 86 ? 30.117 10.005 -0.563 1.00 40.66 86 CYS A CA 1
ATOM 690 C C . CYS A 1 86 ? 31.051 11.231 -0.579 1.00 40.66 86 CYS A C 1
ATOM 692 O O . CYS A 1 86 ? 32.207 11.108 -0.988 1.00 40.66 86 CYS A O 1
ATOM 694 N N . TRP A 1 87 ? 30.604 12.409 -0.134 1.00 43.78 87 TRP A N 1
ATOM 695 C CA . TRP A 1 87 ? 31.430 13.628 -0.163 1.00 43.78 87 TRP A CA 1
ATOM 696 C C . TRP A 1 87 ? 32.196 13.899 1.141 1.00 43.78 87 TRP A C 1
ATOM 698 O O . TRP A 1 87 ? 33.093 14.738 1.153 1.00 43.78 87 TRP A O 1
ATOM 708 N N . SER A 1 88 ? 31.934 13.158 2.221 1.00 47.62 88 SER A N 1
ATOM 709 C CA . SER A 1 88 ? 32.624 13.330 3.511 1.00 47.62 88 SER A CA 1
ATOM 710 C C . SER A 1 88 ? 33.912 12.503 3.661 1.00 47.62 88 SER A C 1
ATOM 712 O O . SER A 1 88 ? 34.687 12.754 4.586 1.00 47.62 88 SER A O 1
ATOM 714 N N . LEU A 1 89 ? 34.201 11.573 2.739 1.00 53.00 89 LEU A N 1
ATOM 715 C CA . LEU A 1 89 ? 35.429 10.756 2.749 1.00 53.00 89 LEU A CA 1
ATOM 716 C C . LEU A 1 89 ? 36.530 11.239 1.790 1.00 53.00 89 LEU A C 1
ATOM 718 O O . LEU A 1 89 ? 37.659 10.769 1.886 1.00 53.00 89 LEU A O 1
ATOM 722 N N . THR A 1 90 ? 36.255 12.223 0.928 1.00 52.97 90 THR A N 1
ATOM 723 C CA . THR A 1 90 ? 37.231 12.729 -0.066 1.00 52.97 90 THR A CA 1
ATOM 724 C C . THR A 1 90 ? 37.842 14.082 0.330 1.00 52.97 90 THR A C 1
ATOM 726 O O . THR A 1 90 ? 38.413 14.782 -0.498 1.00 52.97 90 THR A O 1
ATOM 729 N N . GLN A 1 91 ? 37.729 14.477 1.603 1.00 53.53 91 GLN A N 1
ATOM 730 C CA . GLN A 1 91 ? 38.306 15.725 2.132 1.00 53.53 91 GLN A CA 1
ATOM 731 C C . GLN A 1 91 ? 39.278 15.485 3.300 1.00 53.53 91 GLN A C 1
ATOM 733 O O . GLN A 1 91 ? 39.499 16.355 4.142 1.00 53.53 91 GLN A O 1
ATOM 738 N N . ARG A 1 92 ? 39.852 14.278 3.364 1.00 49.97 92 ARG A N 1
ATOM 739 C CA . ARG A 1 92 ? 40.905 13.907 4.315 1.00 49.97 92 ARG A CA 1
ATOM 740 C C . ARG A 1 92 ? 41.919 12.958 3.662 1.00 49.97 92 ARG A C 1
ATOM 742 O O . ARG A 1 92 ? 42.015 11.790 4.023 1.00 49.97 92 ARG A O 1
ATOM 749 N N . SER A 1 93 ? 42.654 13.449 2.669 1.00 43.31 93 SER A N 1
ATOM 750 C CA . SER A 1 93 ? 43.985 12.957 2.270 1.00 43.31 93 SER A CA 1
ATOM 751 C C . SER A 1 93 ? 44.715 14.057 1.519 1.00 43.31 93 SER A C 1
ATOM 753 O O . SER A 1 93 ? 44.043 14.732 0.709 1.00 43.31 93 SER A O 1
#

Sequence (93 aa):
ELRQKIPAQEIVVVDTPQEEQAIARAQELGFTHRRYGNDLAFWLPESLDLKDIIACFDGIPLDSIARQPVRLEYVYVEVTSNLVECWSLTQRS

Foldseek 3Di:
DLVVPQLFQKKKWFDAPPLVLVVVLCVVVVWDWDCDPPITMTGDNDDDDPVVVVVSCPPGDTPDMDIDGDDCVVSVVVVVVVVVVVVVPPPPD

Radius of gyration: 15.95 Å; chains: 1; bounding box: 55×23×27 Å

Secondary structure (DSSP, 8-state):
-GGGG---SEEEEEE-TTHHHHHHHHHHTTPEEEEETTEEEEEESS---HHHHHHHTTTS--SEEEEEE--HHHHHHHHHHTTTTSSSSSS--

pLDDT: mean 73.07, std 17.77, range [39.91, 91.62]